Protein AF-A0A953WL51-F1 (afdb_monomer_lite)

Radius of gyration: 15.26 Å; chains: 1; bounding box: 40×29×40 Å

Structure (mmCIF, N/CA/C/O backbone):
data_AF-A0A953WL51-F1
#
_entry.id   AF-A0A953WL51-F1
#
loop_
_atom_site.group_PDB
_atom_site.id
_atom_site.type_symbol
_atom_site.label_atom_id
_atom_site.label_alt_id
_atom_site.label_comp_id
_atom_site.label_asym_id
_atom_site.label_entity_id
_atom_site.label_seq_id
_atom_site.pdbx_PDB_ins_code
_atom_site.Cartn_x
_atom_site.Cartn_y
_atom_site.Cartn_z
_atom_site.occupancy
_atom_site.B_iso_or_equiv
_atom_site.auth_seq_id
_atom_site.auth_comp_id
_atom_site.auth_asym_id
_atom_site.auth_atom_id
_atom_site.pdbx_PDB_model_num
ATOM 1 N N . MET A 1 1 ? -2.124 2.976 -1.351 1.00 94.31 1 MET A N 1
ATOM 2 C CA . MET A 1 1 ? -3.286 3.669 -0.744 1.00 94.31 1 MET A CA 1
ATOM 3 C C . MET A 1 1 ? -2.914 4.038 0.678 1.00 94.31 1 MET A C 1
ATOM 5 O O . MET A 1 1 ? -2.202 3.248 1.264 1.00 94.31 1 MET A O 1
ATOM 9 N N . ALA A 1 2 ? -3.326 5.190 1.214 1.00 97.88 2 ALA A N 1
ATOM 10 C CA . ALA A 1 2 ? -2.894 5.614 2.555 1.00 97.88 2 ALA A CA 1
ATOM 11 C C . ALA A 1 2 ? -3.899 5.238 3.661 1.00 97.88 2 ALA A C 1
ATOM 13 O O . ALA A 1 2 ? -3.601 4.403 4.508 1.00 97.88 2 ALA A O 1
ATOM 14 N N . GLY A 1 3 ? -5.103 5.822 3.643 1.00 98.12 3 GLY A 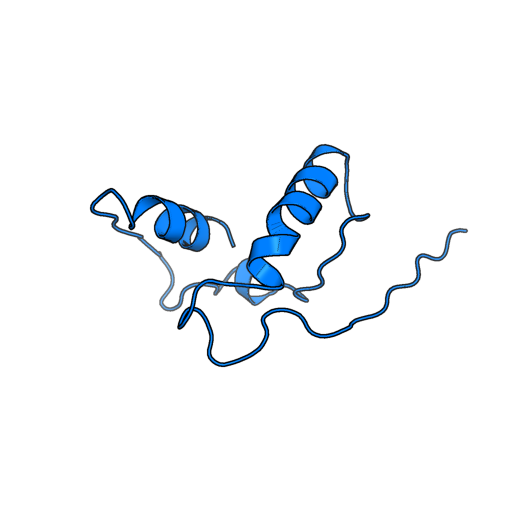N 1
ATOM 15 C CA . GLY A 1 3 ? -6.081 5.648 4.728 1.00 98.12 3 GLY A CA 1
ATOM 16 C C . GLY A 1 3 ? -6.535 4.199 4.926 1.00 98.12 3 GLY A C 1
ATOM 17 O O . GLY A 1 3 ? -6.522 3.701 6.045 1.00 98.12 3 GLY A O 1
ATOM 18 N N . ALA A 1 4 ? -6.867 3.497 3.838 1.00 98.00 4 ALA A N 1
ATOM 19 C CA . ALA A 1 4 ? -7.353 2.118 3.905 1.00 98.00 4 ALA A CA 1
ATOM 20 C C . ALA A 1 4 ? -6.304 1.127 4.443 1.00 98.00 4 ALA A C 1
ATOM 22 O O . ALA A 1 4 ? -6.644 0.267 5.249 1.00 98.00 4 ALA A O 1
ATOM 23 N N . SER A 1 5 ? -5.031 1.256 4.048 1.00 97.69 5 SER A N 1
ATOM 24 C CA . SER A 1 5 ? -3.976 0.364 4.549 1.00 97.69 5 SER A CA 1
ATOM 25 C C . SER A 1 5 ? -3.672 0.628 6.021 1.00 97.69 5 SER A C 1
ATOM 27 O O . SER A 1 5 ? -3.515 -0.312 6.785 1.00 97.69 5 SER A O 1
ATOM 29 N N . ALA A 1 6 ? -3.649 1.895 6.448 1.00 97.81 6 ALA A N 1
ATOM 30 C CA . ALA A 1 6 ? -3.473 2.225 7.861 1.00 97.81 6 ALA A CA 1
ATOM 31 C C . ALA A 1 6 ? -4.646 1.712 8.714 1.00 97.81 6 ALA A C 1
ATOM 33 O O . ALA A 1 6 ? -4.434 1.167 9.793 1.00 97.81 6 ALA A O 1
ATOM 34 N N . ALA A 1 7 ? -5.882 1.850 8.222 1.00 98.12 7 ALA A N 1
ATOM 35 C CA . ALA A 1 7 ? -7.064 1.333 8.902 1.00 98.12 7 ALA A CA 1
ATOM 36 C C . ALA A 1 7 ? -7.027 -0.196 9.040 1.00 98.12 7 ALA A C 1
ATOM 38 O O . ALA A 1 7 ? -7.371 -0.700 10.103 1.00 98.12 7 ALA A O 1
ATOM 39 N N . TYR A 1 8 ? -6.578 -0.914 8.004 1.00 97.44 8 TYR A N 1
ATOM 40 C CA . TYR A 1 8 ? -6.423 -2.370 8.037 1.00 97.44 8 TYR A CA 1
ATOM 41 C C . TYR A 1 8 ? -5.482 -2.826 9.159 1.00 97.44 8 TYR A C 1
ATOM 43 O O . TYR A 1 8 ? -5.870 -3.663 9.971 1.00 97.44 8 TYR A O 1
ATOM 51 N N . GLU A 1 9 ? -4.296 -2.219 9.256 1.00 96.88 9 GLU A N 1
ATOM 52 C CA . GLU A 1 9 ? -3.319 -2.547 10.305 1.00 96.88 9 GLU A CA 1
ATOM 53 C C . GLU A 1 9 ? -3.856 -2.237 11.715 1.00 96.88 9 GLU A C 1
ATOM 55 O O . GLU A 1 9 ? -3.631 -2.990 12.658 1.00 96.88 9 GLU A O 1
ATOM 60 N N . LEU A 1 10 ? -4.616 -1.146 11.874 1.00 98.12 10 LEU A N 1
ATOM 61 C CA . LEU A 1 10 ? -5.159 -0.733 13.175 1.00 98.12 10 LEU A CA 1
ATOM 62 C C . LEU A 1 10 ? -6.415 -1.512 13.601 1.00 98.12 10 LEU A C 1
ATOM 64 O O . LEU A 1 10 ? -6.663 -1.673 14.801 1.00 98.12 10 LEU A O 1
ATOM 68 N N . ALA A 1 11 ? -7.222 -1.985 12.648 1.00 97.50 11 ALA A N 1
ATOM 69 C CA . ALA A 1 11 ? -8.511 -2.628 12.912 1.00 97.50 11 ALA A CA 1
ATOM 70 C C . ALA A 1 11 ? -8.387 -3.972 13.649 1.00 97.50 11 ALA A C 1
ATOM 72 O O . ALA A 1 11 ? -9.355 -4.422 14.260 1.00 97.50 11 ALA A O 1
ATOM 73 N N . GLY A 1 12 ? -7.203 -4.598 13.636 1.00 93.50 12 GLY A N 1
ATOM 74 C CA . GLY A 1 12 ? -6.929 -5.805 14.422 1.00 93.50 12 GLY A CA 1
ATOM 75 C C . GLY A 1 12 ? -6.913 -5.568 15.938 1.00 93.50 12 GLY A C 1
ATOM 76 O O . GLY A 1 12 ? -7.136 -6.501 16.706 1.00 93.50 12 GLY A O 1
ATOM 77 N N . GLU A 1 13 ? -6.686 -4.328 16.381 1.00 97.12 13 GLU A N 1
ATOM 78 C CA . GLU A 1 13 ? -6.491 -3.999 17.800 1.00 97.12 13 GLU A CA 1
ATOM 79 C C . GLU A 1 13 ? -7.472 -2.955 18.342 1.00 97.12 13 GLU A C 1
ATOM 81 O O . GLU A 1 13 ? -7.655 -2.843 19.561 1.00 97.12 13 GLU A O 1
ATOM 86 N N . LYS A 1 14 ? -8.060 -2.136 17.464 1.00 97.75 14 LYS A N 1
ATOM 87 C CA . LYS A 1 14 ? -8.863 -0.964 17.831 1.00 97.75 14 LYS A CA 1
ATOM 88 C C . LYS A 1 14 ? -10.133 -0.884 16.992 1.00 97.75 14 LYS A C 1
ATOM 90 O O . LYS A 1 14 ? -10.194 -1.375 15.872 1.00 97.75 14 LYS A O 1
ATOM 95 N N . SER A 1 15 ? -11.136 -0.184 17.524 1.00 98.19 15 SER A N 1
ATOM 96 C CA . SER A 1 15 ? -12.265 0.276 16.714 1.00 98.19 15 SER A CA 1
ATOM 97 C C . SER A 1 15 ? -11.801 1.433 15.830 1.00 98.19 15 SER A C 1
ATOM 99 O O . SER A 1 15 ? -11.252 2.414 16.335 1.00 98.19 15 SER A O 1
ATOM 101 N N . VAL A 1 16 ? -11.998 1.304 14.520 1.00 98.44 16 VAL A N 1
ATOM 102 C CA . VAL A 1 16 ? -11.525 2.259 13.513 1.00 98.44 16 VAL A CA 1
ATOM 103 C C . VAL A 1 16 ? -12.709 2.745 12.685 1.00 98.44 16 VAL A C 1
ATOM 105 O O . VAL A 1 16 ? -13.534 1.951 12.241 1.00 98.44 16 VAL A O 1
ATOM 108 N N . VAL A 1 17 ? -12.768 4.056 12.448 1.00 98.31 17 VAL A N 1
ATOM 109 C CA . VAL A 1 17 ? -13.697 4.683 11.501 1.00 98.31 17 VAL A CA 1
ATOM 110 C C . VAL A 1 17 ? -12.875 5.356 10.409 1.00 98.31 17 VAL A C 1
ATOM 112 O O . VAL A 1 17 ? -11.966 6.129 10.709 1.00 98.31 17 VAL A O 1
ATOM 115 N N . LEU A 1 18 ? -13.199 5.070 9.147 1.00 97.44 18 LEU A N 1
ATOM 116 C CA . LEU A 1 18 ? -12.622 5.737 7.981 1.00 97.44 18 LEU A CA 1
ATOM 117 C C . LEU A 1 18 ? -13.668 6.686 7.386 1.00 97.44 18 LEU A C 1
ATOM 119 O O . LEU A 1 18 ? -14.767 6.253 7.053 1.00 97.44 18 LEU A O 1
ATOM 123 N N . LEU A 1 19 ? -13.327 7.970 7.267 1.00 98.19 19 LEU A N 1
ATOM 124 C CA . LEU A 1 19 ? -14.188 8.996 6.675 1.00 98.19 19 LEU A CA 1
ATOM 125 C C . LEU A 1 19 ? -13.665 9.343 5.277 1.00 98.19 19 LEU A C 1
ATOM 127 O O . LEU A 1 19 ? -12.502 9.715 5.134 1.00 98.19 19 LEU A O 1
ATOM 131 N N . GLU A 1 20 ? -14.526 9.224 4.269 1.00 98.00 20 GLU A N 1
ATOM 132 C CA . GLU A 1 20 ? -14.258 9.579 2.872 1.00 98.00 20 GLU A CA 1
ATOM 133 C C . GLU A 1 20 ? -15.275 10.640 2.438 1.00 98.00 20 GLU A C 1
ATOM 135 O O . GLU A 1 20 ? -16.447 10.567 2.810 1.00 98.00 20 GLU A O 1
ATOM 140 N N . MET A 1 21 ? -14.803 11.657 1.718 1.00 98.44 21 MET A N 1
ATOM 141 C CA . MET A 1 21 ? -15.634 12.769 1.257 1.00 98.44 21 MET A CA 1
ATOM 142 C C . MET A 1 21 ? -16.387 12.404 -0.023 1.00 98.44 21 MET A C 1
ATOM 144 O O . MET A 1 21 ? -17.515 12.850 -0.218 1.00 98.44 21 MET A O 1
ATOM 148 N N . GLU A 1 22 ? -15.751 11.624 -0.894 1.00 98.50 22 GLU A N 1
ATOM 149 C CA . GLU A 1 22 ? -16.314 11.218 -2.179 1.00 98.50 22 GLU A CA 1
ATOM 150 C C . GLU A 1 22 ? -17.285 10.035 -2.029 1.00 98.50 22 GLU A C 1
ATOM 152 O O . GLU A 1 22 ? -17.227 9.270 -1.066 1.00 98.50 22 GLU A O 1
ATOM 157 N N . GLU A 1 23 ? -18.150 9.820 -3.023 1.00 97.94 23 GLU A N 1
ATOM 158 C CA . GLU A 1 23 ? -19.101 8.692 -3.015 1.00 97.94 23 GLU A CA 1
ATOM 159 C C . GLU A 1 23 ? -18.410 7.319 -3.042 1.00 97.94 23 GLU A C 1
ATOM 161 O O . GLU A 1 23 ? -18.966 6.315 -2.587 1.00 97.94 23 GLU A O 1
ATOM 166 N N . HIS A 1 24 ? -17.189 7.260 -3.583 1.00 96.81 24 HIS A N 1
ATOM 167 C CA . HIS A 1 24 ? -16.425 6.029 -3.735 1.00 96.81 24 HIS A CA 1
ATOM 168 C C . HIS A 1 24 ? -14.980 6.200 -3.254 1.00 96.81 24 HIS A C 1
ATOM 170 O O . HIS A 1 24 ? -14.293 7.135 -3.686 1.00 96.81 24 HIS A O 1
ATOM 176 N N . PRO A 1 25 ? -14.462 5.268 -2.429 1.00 97.50 25 PRO A N 1
ATOM 177 C CA . PRO A 1 25 ? -13.058 5.289 -2.060 1.00 97.50 25 PRO A CA 1
ATOM 178 C C . PRO A 1 25 ? -12.195 5.102 -3.308 1.00 97.50 25 PRO A C 1
ATOM 180 O O . PRO A 1 25 ? -12.487 4.296 -4.190 1.00 97.50 25 PRO A O 1
ATOM 183 N N . GLY A 1 26 ? -11.100 5.854 -3.375 1.00 97.38 26 GLY A N 1
ATOM 184 C CA . GLY A 1 26 ? -10.171 5.775 -4.499 1.00 97.38 26 GLY A CA 1
ATOM 185 C C . GLY A 1 26 ? -10.514 6.663 -5.696 1.00 97.38 26 GLY A C 1
ATOM 186 O O . GLY A 1 26 ? -9.791 6.602 -6.683 1.00 97.38 26 GLY A O 1
ATOM 187 N N . TYR A 1 27 ? -11.516 7.542 -5.603 1.00 98.19 27 TYR A N 1
ATOM 188 C CA . TYR A 1 27 ? -11.843 8.525 -6.650 1.00 98.19 27 TYR A CA 1
ATOM 189 C C . TYR A 1 27 ? -10.641 9.393 -7.105 1.00 98.19 27 TYR A C 1
ATOM 191 O O . TYR A 1 27 ? -10.514 9.780 -8.276 1.00 98.19 27 TYR A O 1
ATOM 199 N N . HIS A 1 28 ? -9.722 9.673 -6.175 1.00 97.94 28 HIS A N 1
ATOM 200 C CA . HIS A 1 28 ? -8.524 10.487 -6.397 1.00 97.94 28 HIS A CA 1
ATOM 201 C C . HIS A 1 28 ? -7.295 9.648 -6.800 1.00 97.94 28 HIS A C 1
ATOM 203 O O . HIS A 1 28 ? -7.381 8.713 -7.591 1.00 97.94 28 HIS A O 1
ATOM 209 N N . THR A 1 29 ? -6.107 9.996 -6.297 1.00 98.12 29 THR A N 1
ATOM 210 C CA . THR A 1 29 ? -4.809 9.439 -6.723 1.00 98.12 29 THR A CA 1
ATOM 211 C C . THR A 1 29 ? -4.716 7.917 -6.640 1.00 98.12 29 THR A C 1
ATOM 213 O O . THR A 1 29 ? -4.078 7.309 -7.494 1.00 98.12 29 THR A O 1
ATOM 216 N N . THR A 1 30 ? -5.374 7.292 -5.661 1.00 97.81 30 THR A N 1
ATOM 217 C CA . THR A 1 30 ? -5.440 5.829 -5.522 1.00 97.81 30 THR A CA 1
ATOM 218 C C . THR A 1 30 ? -5.985 5.141 -6.780 1.00 97.81 30 THR A C 1
ATOM 220 O O . THR A 1 30 ? -5.320 4.247 -7.297 1.00 97.81 30 THR A O 1
ATOM 223 N N . GLY A 1 31 ? -7.156 5.546 -7.284 1.00 97.56 31 GLY A N 1
ATOM 224 C CA . GLY A 1 31 ? -7.807 4.906 -8.435 1.00 97.56 31 GLY A CA 1
ATOM 225 C C . GLY A 1 31 ? -7.299 5.397 -9.790 1.00 97.56 31 GLY A C 1
ATOM 226 O O . GLY A 1 31 ? -7.681 4.858 -10.821 1.00 97.56 31 GLY A O 1
ATOM 227 N N . ARG A 1 32 ? -6.423 6.408 -9.802 1.00 97.50 32 ARG A N 1
ATOM 228 C CA . ARG A 1 32 ? -5.803 6.966 -11.019 1.00 97.50 32 ARG A CA 1
ATOM 229 C C . ARG A 1 32 ? -4.365 6.485 -11.242 1.00 97.50 32 ARG A C 1
ATOM 231 O O . ARG A 1 32 ? -3.694 6.958 -12.156 1.00 97.50 32 ARG A O 1
ATOM 238 N N . SER A 1 33 ? -3.868 5.591 -10.390 1.00 95.56 33 SER A N 1
ATOM 239 C CA . SER A 1 33 ? -2.524 5.026 -10.499 1.00 95.56 33 SER A CA 1
ATOM 240 C C . SER A 1 33 ? -2.455 3.958 -11.593 1.00 95.56 33 SER A C 1
ATOM 242 O O . SER A 1 33 ? -3.375 3.160 -11.738 1.00 95.56 33 SER A O 1
ATOM 244 N N . ALA A 1 34 ? -1.318 3.868 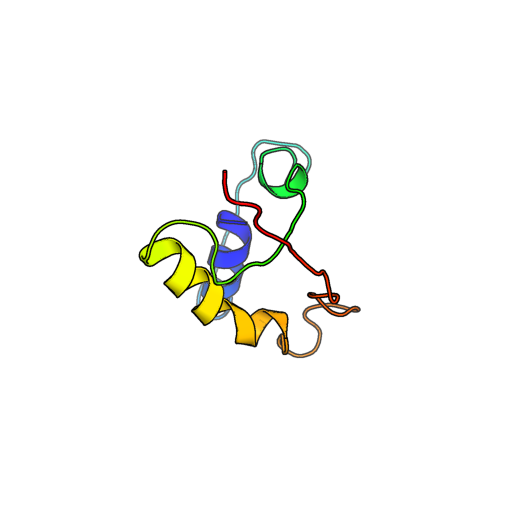-12.290 1.00 95.44 34 ALA A N 1
ATOM 245 C CA . ALA A 1 34 ? -0.994 2.711 -13.133 1.00 95.44 34 ALA A CA 1
ATOM 246 C C . ALA A 1 34 ? -0.724 1.431 -12.314 1.00 95.44 34 ALA A C 1
ATOM 248 O O . ALA A 1 34 ? -0.582 0.358 -12.888 1.00 95.44 34 ALA A O 1
ATOM 249 N N . ALA A 1 35 ? -0.618 1.558 -10.983 1.00 94.81 35 ALA A N 1
ATOM 250 C CA . ALA A 1 35 ? -0.425 0.467 -10.029 1.00 94.81 35 ALA A CA 1
ATOM 251 C C . ALA A 1 35 ? 0.797 -0.427 -10.325 1.00 94.81 35 ALA A C 1
ATOM 253 O O . ALA A 1 35 ? 0.783 -1.626 -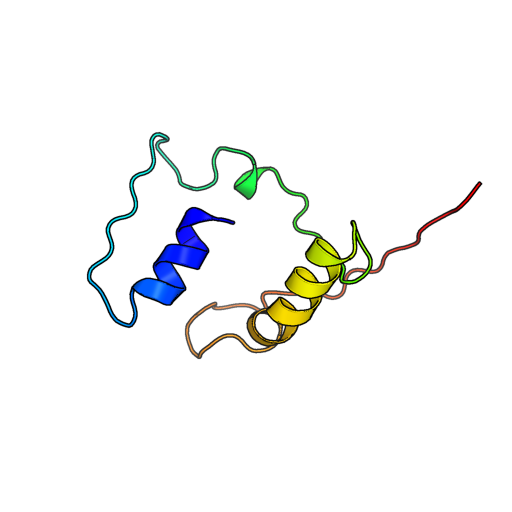10.066 1.00 94.81 35 ALA A O 1
ATOM 254 N N . PHE A 1 36 ? 1.881 0.167 -10.834 1.00 95.31 36 PHE A N 1
ATOM 255 C CA . PHE A 1 36 ? 3.136 -0.539 -11.072 1.00 95.31 36 PHE A CA 1
ATOM 256 C C . PHE A 1 36 ? 3.984 -0.624 -9.795 1.00 95.31 36 PHE A C 1
ATOM 258 O O . PHE A 1 36 ? 4.284 0.397 -9.170 1.00 95.31 36 PHE A O 1
ATOM 265 N N . TYR A 1 37 ? 4.396 -1.836 -9.427 1.00 95.69 37 TYR A N 1
ATOM 266 C CA . TYR A 1 37 ? 5.268 -2.090 -8.282 1.00 95.69 37 TYR A CA 1
ATOM 267 C C . TYR A 1 37 ? 6.741 -2.136 -8.715 1.00 95.69 37 TYR A C 1
ATOM 269 O O . TYR A 1 37 ? 7.110 -2.870 -9.629 1.00 95.69 37 TYR A O 1
ATOM 277 N N . SER A 1 38 ? 7.598 -1.353 -8.052 1.00 94.94 38 SER A N 1
ATOM 278 C CA . SER A 1 38 ? 9.038 -1.318 -8.323 1.00 94.94 38 SER A CA 1
ATOM 279 C C . SER A 1 38 ? 9.833 -0.965 -7.072 1.00 94.94 38 SER A C 1
ATOM 281 O O . SER A 1 38 ? 9.692 0.122 -6.519 1.00 94.94 38 SER A O 1
ATOM 283 N N . GLU A 1 39 ? 10.735 -1.856 -6.669 1.00 94.50 39 GLU A N 1
ATOM 284 C CA . GLU A 1 39 ? 11.615 -1.662 -5.507 1.00 94.50 39 GLU A CA 1
ATOM 285 C C . GLU A 1 39 ? 12.757 -0.663 -5.766 1.00 94.50 39 GLU A C 1
ATOM 287 O O . GLU A 1 39 ? 13.401 -0.182 -4.837 1.00 94.50 39 GLU A O 1
ATOM 292 N N . ILE A 1 40 ? 13.012 -0.327 -7.035 1.00 92.75 40 ILE A N 1
ATOM 293 C CA . ILE A 1 40 ? 14.124 0.544 -7.449 1.00 92.75 40 ILE A CA 1
ATOM 294 C C . ILE A 1 40 ? 13.679 1.965 -7.821 1.00 92.75 40 ILE A C 1
ATOM 296 O O . ILE A 1 40 ? 14.517 2.819 -8.131 1.00 92.75 40 ILE A O 1
ATOM 300 N N . TYR A 1 41 ? 12.375 2.244 -7.774 1.00 91.88 41 TYR A N 1
ATOM 301 C CA . TYR A 1 41 ? 11.818 3.558 -8.079 1.00 91.88 41 TYR A CA 1
ATOM 302 C C . TYR A 1 41 ? 11.880 4.509 -6.870 1.00 91.88 41 TYR A C 1
ATOM 304 O O . TYR A 1 41 ? 11.692 4.113 -5.722 1.00 91.88 41 TYR A O 1
ATOM 312 N N . GLY A 1 42 ? 12.131 5.794 -7.133 1.00 93.75 42 GLY A N 1
ATOM 313 C CA . GLY A 1 42 ? 12.181 6.838 -6.106 1.00 93.75 42 GLY A CA 1
ATOM 314 C C . GLY A 1 42 ? 13.476 6.868 -5.282 1.00 93.75 42 GLY A C 1
ATOM 315 O O . GLY A 1 42 ? 14.469 6.213 -5.607 1.00 93.75 42 GLY A O 1
ATOM 316 N N . GLY A 1 43 ? 13.469 7.693 -4.229 1.00 97.31 43 GLY A N 1
ATOM 317 C CA . GLY A 1 43 ? 14.593 7.865 -3.300 1.00 97.31 43 GLY A CA 1
ATOM 318 C C . GLY A 1 43 ? 14.703 6.745 -2.250 1.00 97.31 43 GLY A C 1
ATOM 319 O O . GLY A 1 43 ? 13.828 5.883 -2.181 1.00 97.31 43 GLY A O 1
ATOM 320 N N . PRO A 1 44 ? 15.740 6.765 -1.389 1.00 97.88 44 PRO A N 1
ATOM 321 C CA . PRO A 1 44 ? 16.048 5.664 -0.467 1.00 97.88 44 PRO A CA 1
ATOM 322 C C . PRO A 1 44 ? 14.881 5.230 0.430 1.00 97.88 44 PRO A C 1
ATOM 324 O O . PRO A 1 44 ? 14.642 4.038 0.589 1.00 97.88 44 PRO A O 1
ATOM 327 N N . VAL A 1 45 ? 14.113 6.187 0.962 1.00 98.19 45 VAL A N 1
ATOM 328 C CA . VAL A 1 45 ? 12.946 5.902 1.815 1.00 98.19 45 VAL A CA 1
ATOM 329 C C . VAL A 1 45 ? 11.839 5.190 1.035 1.00 98.19 45 VAL A C 1
ATOM 331 O O . VAL A 1 45 ? 11.272 4.218 1.521 1.00 98.19 45 VAL A O 1
ATOM 334 N N . ILE A 1 46 ? 11.555 5.630 -0.194 1.00 97.38 46 ILE A N 1
ATOM 335 C CA . ILE A 1 46 ? 10.517 5.022 -1.039 1.00 97.38 46 ILE A CA 1
ATOM 336 C C . ILE A 1 46 ? 10.899 3.594 -1.419 1.00 97.38 46 ILE A C 1
ATOM 338 O O . ILE A 1 46 ? 10.058 2.698 -1.349 1.00 97.38 46 ILE A O 1
ATOM 342 N N . ARG A 1 47 ? 12.173 3.369 -1.752 1.00 97.56 47 ARG A N 1
ATOM 343 C CA . ARG A 1 47 ? 12.698 2.030 -2.041 1.00 97.56 47 ARG A CA 1
ATOM 344 C C . ARG A 1 47 ? 12.566 1.111 -0.829 1.00 97.56 47 ARG A C 1
ATOM 346 O O . ARG A 1 47 ? 12.014 0.026 -0.956 1.00 97.56 47 ARG A O 1
ATOM 353 N N . ALA A 1 48 ? 12.969 1.579 0.356 1.00 98.25 48 ALA A N 1
ATOM 354 C CA . ALA A 1 48 ? 12.855 0.808 1.594 1.00 98.25 48 ALA A CA 1
ATOM 355 C C . ALA A 1 48 ? 11.401 0.416 1.914 1.00 98.25 48 ALA A C 1
ATOM 357 O O . ALA A 1 48 ? 11.137 -0.743 2.224 1.00 98.25 48 ALA A O 1
ATOM 358 N N . LEU A 1 49 ? 10.452 1.352 1.786 1.00 98.00 49 LEU A N 1
ATOM 359 C CA . LEU A 1 49 ? 9.027 1.075 1.999 1.00 98.00 49 LEU A CA 1
ATOM 360 C C . LEU A 1 49 ? 8.465 0.097 0.961 1.00 98.00 49 LEU A C 1
ATOM 362 O O . LEU A 1 49 ? 7.700 -0.802 1.310 1.00 98.00 49 LEU A O 1
ATOM 366 N N . SER A 1 50 ? 8.860 0.249 -0.304 1.00 97.38 50 SER A N 1
ATOM 367 C CA . SER A 1 50 ? 8.418 -0.632 -1.390 1.00 97.38 50 SER A CA 1
ATOM 368 C C . SER A 1 50 ? 8.906 -2.062 -1.165 1.00 97.38 50 SER A C 1
ATOM 370 O O . SER A 1 50 ? 8.092 -2.985 -1.180 1.00 97.38 50 SER A O 1
ATOM 372 N N . THR A 1 51 ? 10.195 -2.243 -0.866 1.00 97.94 51 THR A N 1
ATOM 373 C CA . THR A 1 51 ? 10.782 -3.553 -0.544 1.00 97.94 51 THR A CA 1
ATOM 374 C C . THR A 1 51 ? 10.159 -4.172 0.703 1.00 97.94 51 THR A C 1
ATOM 376 O O . THR A 1 51 ? 9.782 -5.340 0.679 1.00 97.94 51 THR A O 1
ATOM 379 N N . ALA A 1 52 ? 9.964 -3.399 1.777 1.00 98.19 52 ALA A N 1
ATOM 380 C CA . ALA A 1 52 ? 9.336 -3.908 2.999 1.00 98.19 52 ALA A CA 1
ATOM 381 C C . ALA A 1 52 ? 7.890 -4.389 2.771 1.00 98.19 52 ALA A C 1
ATOM 383 O O . ALA A 1 52 ? 7.439 -5.326 3.424 1.00 98.19 52 ALA A O 1
ATOM 384 N N . SER A 1 53 ? 7.178 -3.786 1.815 1.00 98.00 53 SER A N 1
ATOM 385 C CA . SER A 1 53 ? 5.789 -4.140 1.491 1.00 98.00 53 SER A CA 1
ATOM 386 C C . SER A 1 53 ? 5.664 -5.417 0.646 1.00 98.00 53 SER A C 1
ATOM 388 O O . SER A 1 53 ? 4.564 -5.951 0.507 1.00 98.00 53 SER A O 1
ATOM 390 N N . ARG A 1 54 ? 6.769 -5.926 0.077 1.00 97.31 54 ARG A N 1
ATOM 391 C CA . ARG A 1 54 ? 6.775 -7.052 -0.872 1.00 97.31 54 ARG A CA 1
ATOM 392 C C . ARG A 1 54 ? 6.098 -8.307 -0.326 1.00 97.31 54 ARG A C 1
ATOM 394 O O . ARG A 1 54 ? 5.248 -8.880 -0.997 1.00 97.31 54 ARG A O 1
ATOM 401 N N . GLY A 1 55 ? 6.445 -8.697 0.901 1.00 97.88 55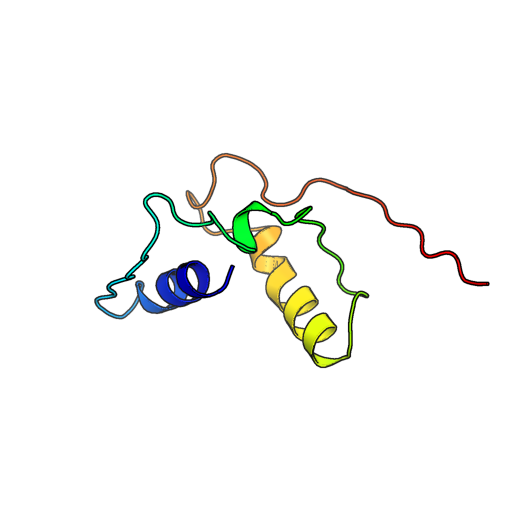 GLY A N 1
ATOM 402 C CA . GLY A 1 55 ? 5.948 -9.935 1.505 1.00 97.88 55 GLY A CA 1
ATOM 403 C C . GLY A 1 55 ? 4.424 -9.966 1.636 1.00 97.88 55 GLY A C 1
ATOM 404 O O . GLY A 1 55 ? 3.814 -10.997 1.378 1.00 97.88 55 GLY A O 1
ATOM 405 N N . PHE A 1 56 ? 3.800 -8.826 1.953 1.00 98.00 56 PHE A N 1
ATOM 406 C CA . PHE A 1 56 ? 2.342 -8.725 2.016 1.00 98.00 56 PHE A CA 1
ATOM 407 C C . PHE A 1 56 ? 1.697 -8.898 0.637 1.00 98.00 56 PHE A C 1
ATOM 409 O O . PHE A 1 56 ? 0.669 -9.553 0.513 1.00 98.00 56 PHE A O 1
ATOM 416 N N . PHE A 1 57 ? 2.292 -8.319 -0.407 1.00 97.75 57 PHE A N 1
ATOM 417 C CA . PHE A 1 57 ? 1.747 -8.419 -1.757 1.00 97.75 57 PHE A CA 1
ATOM 418 C C . PHE A 1 57 ? 1.924 -9.810 -2.380 1.00 97.75 57 PHE A C 1
ATOM 420 O O . PHE A 1 57 ? 1.037 -10.266 -3.097 1.00 97.75 57 PHE A O 1
ATOM 427 N N . GLU A 1 58 ? 3.041 -10.487 -2.104 1.00 97.12 58 GLU A N 1
ATOM 428 C CA . GLU A 1 58 ? 3.304 -11.847 -2.599 1.00 97.12 58 GLU A CA 1
ATOM 429 C C . GLU A 1 58 ? 2.537 -12.920 -1.812 1.00 97.12 58 GLU A C 1
ATOM 431 O O . GLU A 1 58 ? 2.143 -13.936 -2.380 1.00 97.12 58 GLU A O 1
ATOM 436 N N . ALA A 1 59 ? 2.312 -12.707 -0.513 1.00 97.25 59 ALA A N 1
ATOM 437 C CA . ALA A 1 59 ? 1.659 -13.672 0.366 1.00 97.25 59 ALA A CA 1
ATOM 438 C C . ALA A 1 59 ? 0.725 -12.978 1.376 1.00 97.25 59 ALA A C 1
ATOM 440 O O . ALA A 1 59 ? 1.006 -12.973 2.580 1.00 97.25 59 ALA A O 1
ATOM 441 N N . PRO A 1 60 ? -0.395 -12.384 0.920 1.00 97.69 60 PRO A N 1
ATOM 442 C CA . PRO A 1 60 ? -1.329 -11.728 1.824 1.00 97.69 60 PRO A CA 1
ATOM 443 C C . PRO A 1 60 ? -2.028 -12.750 2.742 1.00 97.69 60 PRO A C 1
ATOM 445 O O . PRO A 1 60 ? -2.132 -13.934 2.396 1.00 97.69 60 PRO A O 1
ATOM 448 N N . PRO A 1 61 ? -2.558 -12.322 3.905 1.00 96.94 61 PRO A N 1
ATOM 449 C CA . PRO A 1 61 ? -3.321 -13.198 4.788 1.00 96.94 61 PRO A CA 1
ATOM 450 C C . PRO A 1 61 ? -4.480 -13.902 4.071 1.00 96.94 61 PRO A C 1
ATOM 452 O O . PRO A 1 61 ? -5.099 -13.366 3.149 1.00 96.94 61 PRO A O 1
ATOM 455 N N . ARG A 1 62 ? -4.813 -15.117 4.520 1.00 96.75 62 ARG A N 1
ATOM 456 C CA . ARG A 1 62 ? -5.878 -15.923 3.907 1.00 96.75 62 ARG A CA 1
ATOM 457 C C . ARG A 1 62 ? -7.200 -15.150 3.874 1.00 96.75 62 ARG A C 1
ATOM 459 O O . ARG A 1 62 ? -7.669 -14.683 4.906 1.00 96.75 62 ARG A O 1
ATOM 466 N N . GLY A 1 63 ? -7.825 -15.104 2.699 1.00 96.75 63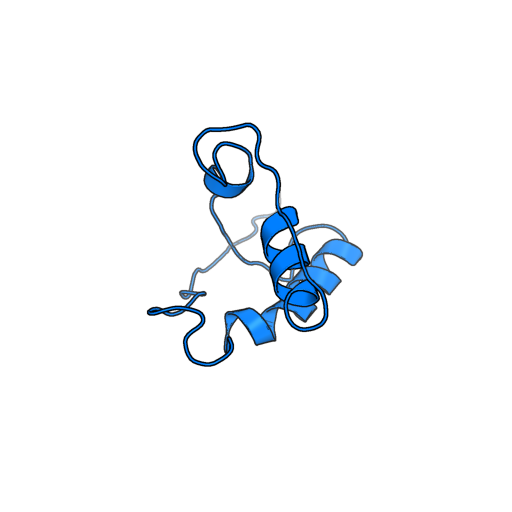 GLY A N 1
ATOM 467 C CA . GLY A 1 63 ? -9.106 -14.426 2.491 1.00 96.75 63 GLY A CA 1
ATOM 468 C C . GLY A 1 63 ? -8.995 -12.915 2.277 1.00 96.75 63 GLY A C 1
ATOM 469 O O . GLY A 1 63 ? -10.027 -12.266 2.166 1.00 96.75 63 GLY A O 1
ATOM 470 N N . PHE A 1 64 ? -7.781 -12.355 2.200 1.00 97.69 64 PHE A N 1
ATOM 471 C CA . PHE A 1 64 ? -7.588 -10.932 1.908 1.00 97.69 64 PHE A CA 1
ATOM 472 C C . PHE A 1 64 ? -8.003 -10.558 0.476 1.00 97.69 64 PHE A C 1
ATOM 474 O O . PHE A 1 64 ? -8.631 -9.525 0.265 1.00 97.69 64 PHE A O 1
ATOM 481 N N . ALA A 1 65 ? -7.663 -11.398 -0.503 1.00 97.62 65 ALA A N 1
ATOM 482 C CA . ALA A 1 65 ? -8.023 -11.215 -1.904 1.00 97.62 65 ALA A CA 1
ATOM 483 C C . ALA A 1 65 ? -8.379 -12.560 -2.549 1.00 97.62 65 ALA A C 1
ATOM 485 O O . ALA A 1 65 ? -7.878 -13.609 -2.141 1.00 97.62 65 ALA A O 1
ATOM 486 N N . GLU A 1 66 ? -9.243 -12.520 -3.563 1.00 97.56 66 GLU A N 1
ATOM 487 C CA . GLU A 1 66 ? -9.627 -13.694 -4.362 1.00 97.56 66 GLU A CA 1
ATOM 488 C C . GLU A 1 66 ? -8.606 -14.019 -5.465 1.00 97.56 66 GLU A C 1
ATOM 490 O O . GLU A 1 66 ? -8.605 -15.122 -6.006 1.00 97.56 66 GLU A O 1
ATOM 495 N N . VAL A 1 67 ? -7.733 -13.061 -5.791 1.00 96.56 67 VAL A N 1
ATOM 496 C CA . VAL A 1 67 ? -6.714 -13.143 -6.845 1.00 96.56 67 VAL A CA 1
ATOM 497 C C . VAL A 1 67 ? -5.356 -12.676 -6.323 1.00 96.56 67 VAL A C 1
ATOM 499 O O . VAL A 1 67 ? -5.272 -12.019 -5.283 1.00 96.56 67 VAL A O 1
ATOM 502 N N . GLU A 1 68 ? -4.289 -12.996 -7.056 1.00 96.81 68 GLU A N 1
ATOM 503 C CA . GLU A 1 68 ? -2.943 -12.497 -6.764 1.00 96.81 68 GLU A CA 1
ATOM 504 C C . GLU A 1 68 ? -2.894 -10.962 -6.848 1.00 96.81 68 GLU A C 1
ATOM 506 O O . GLU A 1 68 ? -3.432 -10.358 -7.777 1.00 96.81 68 GLU A O 1
ATOM 511 N N . LEU A 1 69 ? -2.233 -10.321 -5.877 1.00 97.06 69 LEU A N 1
ATOM 512 C CA . LEU A 1 69 ? -2.096 -8.859 -5.841 1.00 97.06 69 LEU A CA 1
ATOM 513 C C . LEU A 1 69 ? -1.023 -8.340 -6.808 1.00 97.06 69 LEU A C 1
ATOM 515 O O . LEU A 1 69 ? -1.055 -7.168 -7.184 1.00 97.06 69 LEU A O 1
ATOM 519 N N . LEU A 1 70 ? -0.072 -9.192 -7.199 1.00 96.88 70 LEU A N 1
ATOM 520 C CA . LEU A 1 70 ? 0.984 -8.875 -8.155 1.00 96.88 70 LEU A CA 1
ATOM 521 C C . LEU A 1 70 ? 0.921 -9.836 -9.333 1.00 96.88 70 LEU A C 1
ATOM 523 O O . LEU A 1 70 ? 0.917 -11.047 -9.153 1.00 96.88 70 LEU A O 1
ATOM 527 N N . ALA A 1 71 ? 0.969 -9.275 -10.536 1.00 95.19 71 ALA A N 1
ATOM 528 C CA . ALA A 1 71 ? 1.251 -10.013 -11.755 1.00 95.19 71 ALA A CA 1
ATOM 529 C C . ALA A 1 71 ? 2.654 -9.633 -12.263 1.00 95.19 71 ALA A C 1
ATOM 531 O O . ALA A 1 71 ? 3.074 -8.481 -12.088 1.00 95.19 71 ALA A O 1
ATOM 532 N N . PRO A 1 72 ? 3.389 -10.549 -12.920 1.00 93.38 72 PRO A N 1
ATOM 533 C CA . PRO A 1 72 ? 4.674 -10.219 -13.523 1.00 93.38 72 PRO A CA 1
ATOM 534 C C . PRO A 1 72 ? 4.547 -9.064 -14.524 1.00 93.38 72 PRO A C 1
ATOM 536 O O . PRO A 1 72 ? 3.866 -9.178 -15.542 1.00 93.38 72 PRO A O 1
ATOM 539 N N . SER A 1 73 ? 5.240 -7.957 -14.254 1.00 89.06 73 SER A N 1
ATOM 540 C CA . SER A 1 73 ? 5.316 -6.801 -15.149 1.00 89.06 73 SER A CA 1
ATOM 541 C C . SER A 1 73 ? 6.767 -6.345 -15.262 1.00 89.06 73 SER A C 1
ATOM 543 O O . SER A 1 73 ? 7.376 -5.910 -14.286 1.00 89.06 73 SER A O 1
ATOM 545 N N . GLY A 1 74 ? 7.343 -6.464 -16.459 1.00 89.88 74 GLY A N 1
ATOM 546 C CA . GLY A 1 74 ? 8.704 -6.004 -16.731 1.00 89.88 74 GLY A CA 1
ATOM 547 C C . GLY A 1 74 ? 8.816 -4.476 -16.713 1.00 89.88 74 GLY A C 1
ATOM 548 O O .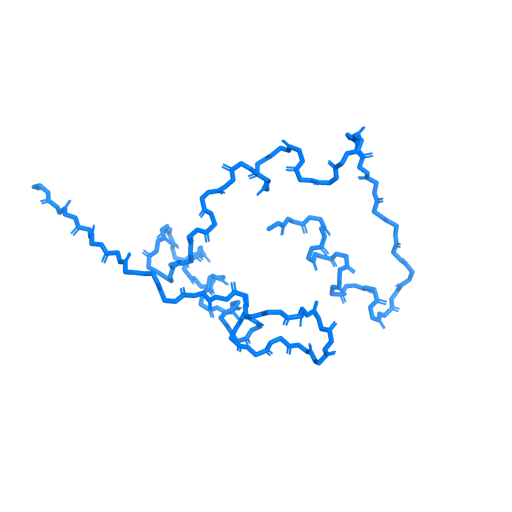 GLY A 1 74 ? 7.837 -3.765 -16.931 1.00 89.88 74 GLY A O 1
ATOM 549 N N . SER A 1 75 ? 10.026 -3.962 -16.489 1.00 90.50 75 SER A N 1
ATOM 550 C CA . SER A 1 75 ? 10.355 -2.548 -16.706 1.00 90.50 75 SER A CA 1
ATOM 551 C C . SER A 1 75 ? 11.755 -2.403 -17.292 1.00 90.50 75 SER A C 1
ATOM 553 O O . SER A 1 75 ? 12.645 -3.200 -16.998 1.00 90.50 75 SER A O 1
ATOM 555 N N . LEU A 1 76 ? 11.942 -1.385 -18.133 1.00 90.38 76 LEU A N 1
ATOM 556 C CA . LEU A 1 76 ? 13.229 -1.016 -18.714 1.00 90.38 76 LEU A CA 1
ATOM 557 C C . LEU A 1 76 ? 13.440 0.484 -18.513 1.00 90.38 76 LEU A C 1
ATOM 559 O O . LEU A 1 76 ? 12.652 1.296 -18.993 1.00 90.38 76 LEU A O 1
ATOM 563 N N . PHE A 1 77 ? 14.516 0.844 -17.821 1.00 85.69 77 PHE A N 1
ATOM 564 C CA . PHE A 1 77 ? 14.940 2.232 -17.669 1.00 85.69 77 PHE A CA 1
ATOM 565 C C . PHE A 1 77 ? 16.006 2.536 -18.719 1.00 85.69 77 PHE A C 1
ATOM 567 O O . PHE A 1 77 ? 17.069 1.919 -18.722 1.00 85.69 77 PHE A O 1
ATOM 574 N N . ILE A 1 78 ? 15.719 3.481 -19.613 1.00 91.50 78 ILE A N 1
ATOM 575 C CA . ILE A 1 78 ? 16.649 3.915 -20.659 1.00 91.50 78 ILE A CA 1
ATOM 576 C C . ILE A 1 78 ? 17.268 5.240 -20.212 1.00 91.50 78 ILE A C 1
ATOM 578 O O . ILE A 1 78 ? 16.561 6.235 -20.056 1.00 91.50 78 ILE A O 1
ATOM 582 N N . ALA A 1 79 ? 18.580 5.243 -19.981 1.00 87.50 79 ALA A N 1
ATOM 583 C CA . ALA A 1 79 ? 19.345 6.462 -19.738 1.00 87.50 79 ALA A CA 1
ATOM 584 C C . ALA A 1 79 ? 19.753 7.110 -21.070 1.00 87.50 79 ALA A C 1
ATOM 586 O O . ALA A 1 79 ? 19.878 6.419 -22.083 1.00 87.50 79 ALA A O 1
ATOM 587 N N . ARG A 1 80 ? 19.950 8.431 -21.059 1.00 67.62 80 ARG A N 1
ATOM 588 C CA . ARG A 1 80 ? 20.414 9.203 -22.216 1.00 67.62 80 ARG A CA 1
ATOM 589 C C . ARG A 1 80 ? 21.851 9.663 -22.026 1.00 67.62 80 ARG A C 1
ATOM 591 O O . ARG A 1 80 ? 22.208 9.940 -20.861 1.00 67.62 80 ARG A O 1
#

pLDDT: mean 95.97, std 4.15, range [67.62, 98.5]

Sequence (80 aa):
MAGASAAYELAGEKSVVLLEMEEHPGYHTTGRSAAFYSEIYGGPVIRALSTASRGFFEAPPRGFAEVELLAPSGSLFIAR

Secondary structure (DSSP, 8-state):
--HHHHHHHHHTTS------SSSSTTTTTTTTS-----TTSSSHHHHHHHHHHHHHHHSPPTTS-SS-S-----------

Foldseek 3Di:
DPQVVVCVVCVVPDDDDDDDPDPDPCPPPNVVDPLDQDLPDDDPVVNVVSVVCVCCQQDNPPPPDPDRNDDDDDDDDDDD